Protein AF-A0A1C5TW17-F1 (afdb_monomer)

Structure (mmCIF, N/CA/C/O backbone):
data_AF-A0A1C5TW17-F1
#
_entry.id   AF-A0A1C5TW17-F1
#
loop_
_atom_site.group_PDB
_atom_site.id
_atom_site.type_symbol
_atom_site.label_atom_id
_atom_site.label_alt_id
_atom_site.label_comp_id
_atom_site.label_asym_id
_atom_site.label_entity_id
_atom_site.label_seq_id
_atom_site.pdbx_PDB_ins_code
_atom_site.Cartn_x
_atom_site.Cartn_y
_atom_site.Cartn_z
_atom_site.occupancy
_atom_site.B_iso_or_equiv
_atom_site.auth_seq_id
_atom_site.auth_comp_id
_atom_site.auth_asym_id
_atom_site.auth_atom_id
_atom_site.pdbx_PDB_model_num
ATOM 1 N N . MET A 1 1 ? 15.992 0.774 12.835 1.00 47.91 1 MET A N 1
ATOM 2 C CA . MET A 1 1 ? 15.547 -0.630 12.992 1.00 47.91 1 MET A CA 1
ATOM 3 C C . MET A 1 1 ? 14.245 -0.961 12.246 1.00 47.91 1 MET A C 1
ATOM 5 O O . MET A 1 1 ? 14.044 -2.125 11.944 1.00 47.91 1 MET A O 1
ATOM 9 N N . GLN A 1 2 ? 13.409 0.010 11.854 1.00 51.03 2 GLN A N 1
ATOM 10 C CA . GLN A 1 2 ? 12.080 -0.253 11.266 1.00 51.03 2 GLN A CA 1
ATOM 11 C C . GLN A 1 2 ? 12.049 -0.813 9.831 1.00 51.03 2 GLN A C 1
ATOM 13 O O . GLN A 1 2 ? 11.068 -1.429 9.474 1.00 51.03 2 GLN A O 1
ATOM 18 N N . ASN A 1 3 ? 13.085 -0.678 8.995 1.00 54.47 3 ASN A N 1
ATOM 19 C CA . ASN A 1 3 ? 13.052 -1.242 7.626 1.00 54.47 3 ASN A CA 1
ATOM 20 C C . ASN A 1 3 ? 13.546 -2.702 7.532 1.00 54.47 3 ASN A C 1
ATOM 22 O O . ASN A 1 3 ? 13.562 -3.272 6.443 1.00 54.47 3 ASN A O 1
ATOM 26 N N . LEU A 1 4 ? 13.983 -3.298 8.648 1.00 60.38 4 LEU A N 1
ATOM 27 C CA . LEU A 1 4 ? 14.600 -4.630 8.660 1.00 60.38 4 LEU A CA 1
ATOM 28 C C . LEU A 1 4 ? 13.583 -5.772 8.547 1.00 60.38 4 LEU A C 1
ATOM 30 O O . LEU A 1 4 ? 13.927 -6.797 7.971 1.00 60.38 4 LEU A O 1
ATOM 34 N N . TYR A 1 5 ? 12.345 -5.603 9.027 1.00 70.56 5 TYR A N 1
ATOM 35 C CA . TYR A 1 5 ? 11.352 -6.691 9.027 1.00 70.56 5 TYR A CA 1
ATOM 36 C C . TYR A 1 5 ? 10.888 -7.089 7.612 1.00 70.56 5 TYR A C 1
ATOM 38 O O . TYR A 1 5 ? 10.566 -8.246 7.384 1.00 70.56 5 TYR A O 1
ATOM 46 N N . LEU A 1 6 ? 10.942 -6.170 6.636 1.00 74.12 6 LEU A N 1
ATOM 47 C CA . LEU A 1 6 ? 10.687 -6.470 5.213 1.00 74.12 6 LEU A CA 1
ATOM 48 C C . LEU A 1 6 ? 11.964 -6.637 4.391 1.00 74.12 6 LEU A C 1
ATOM 50 O O . LEU A 1 6 ? 11.904 -6.661 3.156 1.00 74.12 6 LEU A O 1
ATOM 54 N N . CYS A 1 7 ? 13.129 -6.672 5.036 1.00 71.81 7 CYS A N 1
ATOM 55 C CA . CYS A 1 7 ? 14.389 -6.881 4.342 1.00 71.81 7 CYS A CA 1
ATOM 56 C C . CYS A 1 7 ? 14.384 -8.296 3.744 1.00 71.81 7 CYS A C 1
ATOM 58 O O . CYS A 1 7 ? 14.383 -9.280 4.473 1.00 71.81 7 CYS A O 1
ATOM 60 N N . GLY A 1 8 ? 14.329 -8.394 2.413 1.00 77.50 8 GLY A N 1
ATOM 61 C CA . GLY A 1 8 ? 14.274 -9.668 1.683 1.00 77.50 8 GLY A CA 1
ATOM 62 C C . GLY A 1 8 ? 12.910 -10.013 1.077 1.00 77.50 8 GLY A C 1
ATOM 63 O O . GLY A 1 8 ? 12.853 -10.847 0.175 1.00 77.50 8 GLY A O 1
ATOM 64 N N . MET A 1 9 ? 11.828 -9.337 1.478 1.00 86.69 9 MET A N 1
ATOM 65 C CA . MET A 1 9 ? 10.504 -9.543 0.882 1.00 86.69 9 MET A CA 1
ATOM 66 C C . MET A 1 9 ? 10.345 -8.723 -0.402 1.00 86.69 9 MET A C 1
ATOM 68 O O . MET A 1 9 ? 10.564 -7.504 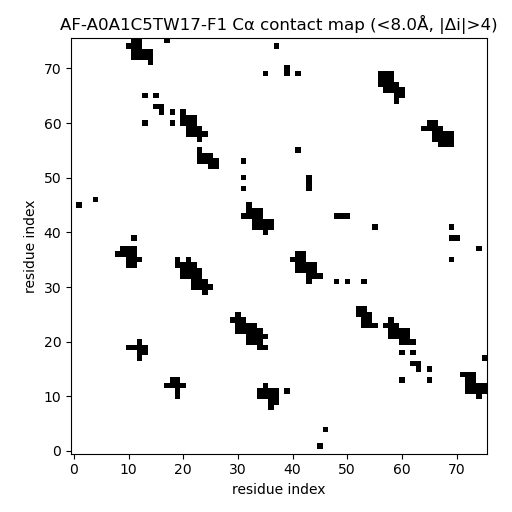-0.417 1.00 86.69 9 MET A O 1
ATOM 72 N N . LYS A 1 10 ? 9.959 -9.391 -1.495 1.00 93.00 10 LYS A N 1
ATOM 73 C CA . LYS A 1 10 ? 9.700 -8.733 -2.779 1.00 93.00 10 LYS A CA 1
ATOM 74 C C . LYS A 1 10 ? 8.326 -8.070 -2.761 1.00 93.00 10 LYS A C 1
ATOM 76 O O . LYS A 1 10 ? 7.337 -8.699 -2.399 1.00 93.00 10 LYS A O 1
ATOM 81 N N . LYS A 1 11 ? 8.290 -6.800 -3.161 1.00 95.12 11 LYS A N 1
ATOM 82 C CA . LYS A 1 11 ? 7.099 -5.945 -3.139 1.00 95.12 11 LYS A CA 1
ATOM 83 C C . LYS A 1 11 ? 6.607 -5.696 -4.557 1.00 95.12 11 LYS A C 1
ATOM 85 O O . LYS A 1 11 ? 7.420 -5.458 -5.453 1.00 95.12 11 LYS A O 1
ATOM 90 N N . LEU A 1 12 ? 5.294 -5.689 -4.735 1.00 97.62 12 LEU A N 1
ATOM 91 C CA . LEU A 1 12 ? 4.664 -5.175 -5.940 1.00 97.62 12 LEU A CA 1
ATOM 92 C C . LEU A 1 12 ? 4.724 -3.641 -5.957 1.00 97.62 12 LEU A C 1
ATOM 94 O O . LEU A 1 12 ? 4.843 -2.972 -4.930 1.00 97.62 12 LEU A O 1
ATOM 98 N N . LEU A 1 13 ? 4.673 -3.086 -7.160 1.00 98.12 13 LEU A N 1
ATOM 99 C CA . LEU A 1 13 ? 4.876 -1.680 -7.460 1.00 98.12 13 LEU A CA 1
ATOM 100 C C . LEU A 1 13 ? 3.624 -1.078 -8.080 1.00 98.12 13 LEU A C 1
ATOM 102 O O . LEU A 1 13 ? 2.871 -1.741 -8.796 1.00 98.12 13 LEU A O 1
ATOM 106 N N . CYS A 1 14 ? 3.458 0.225 -7.880 1.00 98.25 14 CYS A N 1
ATOM 107 C CA . CYS A 1 14 ? 2.470 1.011 -8.599 1.00 98.25 14 CYS A CA 1
ATOM 108 C C . CYS A 1 14 ? 2.646 0.825 -10.116 1.00 98.25 14 CYS A C 1
ATOM 110 O O . CYS A 1 14 ? 3.759 1.018 -10.617 1.00 98.25 14 CYS A O 1
ATOM 112 N N . PRO A 1 15 ? 1.578 0.523 -10.879 1.00 98.00 15 PRO A N 1
ATOM 113 C CA . PRO A 1 15 ? 1.683 0.350 -12.324 1.00 98.00 15 PRO A CA 1
ATOM 114 C C . PRO A 1 15 ? 2.142 1.627 -13.041 1.00 98.00 15 PRO A C 1
ATOM 116 O O . PRO A 1 15 ? 2.791 1.514 -14.081 1.00 98.00 15 PRO A O 1
ATOM 119 N N . GLN A 1 16 ? 1.868 2.808 -12.469 1.00 97.81 16 GLN A N 1
ATOM 120 C CA . GLN A 1 16 ? 2.184 4.111 -13.058 1.00 97.81 16 GLN A CA 1
ATOM 121 C C . GLN A 1 16 ? 3.593 4.607 -12.705 1.00 97.81 16 GLN A C 1
ATOM 123 O O . GLN A 1 16 ? 4.425 4.766 -13.591 1.00 97.81 16 GLN A O 1
ATOM 128 N N . CYS A 1 17 ? 3.881 4.842 -11.421 1.00 97.81 17 CYS A N 1
ATOM 129 C CA . CYS A 1 17 ? 5.127 5.494 -10.992 1.00 97.81 17 CYS A CA 1
ATOM 130 C C . CYS A 1 17 ? 6.181 4.539 -10.408 1.00 97.81 17 CYS A C 1
ATOM 132 O O . CYS A 1 17 ? 7.243 4.987 -9.988 1.00 97.81 17 CYS A O 1
ATOM 134 N N . LYS A 1 18 ? 5.901 3.228 -10.377 1.00 97.38 18 LYS A N 1
ATOM 135 C CA . LYS A 1 18 ? 6.836 2.159 -9.979 1.00 97.38 18 LYS A CA 1
ATOM 136 C C . LYS A 1 18 ? 7.391 2.244 -8.546 1.00 97.38 18 LYS A C 1
ATOM 138 O O . LYS A 1 18 ? 8.389 1.596 -8.241 1.00 97.38 18 LYS A O 1
ATOM 143 N N . ILE A 1 19 ? 6.741 2.976 -7.638 1.00 96.81 19 ILE A N 1
ATOM 144 C CA . ILE A 1 19 ? 7.056 2.909 -6.201 1.00 96.81 19 ILE A CA 1
ATOM 145 C C . ILE A 1 19 ? 6.301 1.755 -5.531 1.00 96.81 19 ILE A C 1
ATOM 147 O O . ILE A 1 19 ? 5.207 1.400 -5.965 1.00 96.81 19 ILE A O 1
ATOM 151 N N . ALA A 1 20 ? 6.855 1.209 -4.448 1.00 96.06 20 ALA A N 1
ATOM 152 C CA . ALA A 1 20 ? 6.205 0.161 -3.654 1.00 96.06 20 ALA A CA 1
ATOM 153 C C . ALA A 1 20 ? 5.301 0.707 -2.534 1.00 96.06 20 ALA A C 1
ATOM 155 O O . ALA A 1 20 ? 4.466 -0.025 -2.015 1.00 96.06 20 ALA A O 1
ATOM 156 N N . ALA A 1 21 ? 5.498 1.962 -2.115 1.00 95.56 21 ALA A N 1
ATOM 157 C CA . ALA A 1 21 ? 4.778 2.537 -0.984 1.00 95.56 21 ALA A CA 1
ATOM 158 C C . ALA A 1 21 ? 3.313 2.821 -1.350 1.00 95.56 21 ALA A C 1
ATOM 160 O O . ALA A 1 21 ? 3.034 3.649 -2.224 1.00 95.56 21 ALA A O 1
ATOM 161 N N . MET A 1 22 ? 2.405 2.145 -0.651 1.00 98.19 22 MET A N 1
ATOM 162 C CA . MET A 1 22 ? 0.959 2.270 -0.796 1.00 98.19 22 MET A CA 1
ATOM 163 C C . MET A 1 22 ? 0.338 2.705 0.532 1.00 98.19 22 MET A C 1
ATOM 165 O O . MET A 1 22 ? 1.005 2.724 1.569 1.00 98.19 22 MET A O 1
ATOM 169 N N . TYR A 1 23 ? -0.944 3.040 0.506 1.00 98.38 23 TYR A N 1
ATOM 170 C CA . TYR A 1 23 ? -1.759 3.164 1.703 1.00 98.38 23 TYR A CA 1
ATOM 171 C C . TYR A 1 23 ? -3.166 2.615 1.472 1.00 98.38 23 TYR A C 1
ATOM 173 O O . TYR A 1 23 ? -3.632 2.559 0.336 1.00 98.38 23 TYR A O 1
ATOM 181 N N . VAL A 1 24 ? -3.821 2.210 2.552 1.00 98.25 24 VAL A N 1
ATOM 182 C CA . VAL A 1 24 ? -5.241 1.827 2.600 1.00 98.25 24 VAL A CA 1
ATOM 183 C C . VAL A 1 24 ? -6.010 2.856 3.419 1.00 98.25 24 VAL A C 1
ATOM 185 O O . VAL A 1 24 ? -5.397 3.650 4.143 1.00 98.25 24 VAL A O 1
ATOM 188 N N . LYS A 1 25 ? -7.336 2.859 3.290 1.00 98.00 25 LYS A N 1
ATOM 189 C CA . LYS A 1 25 ? -8.215 3.778 4.015 1.00 98.00 25 LYS A CA 1
ATOM 190 C C . LYS A 1 25 ? -9.244 3.034 4.854 1.00 98.00 25 LYS A C 1
ATOM 192 O O . LYS A 1 25 ? -9.627 1.919 4.511 1.00 98.00 25 LYS A O 1
ATOM 197 N N . ASN A 1 26 ? -9.670 3.653 5.946 1.00 97.25 26 ASN A N 1
ATOM 198 C CA . ASN A 1 26 ? -10.855 3.236 6.692 1.00 97.25 26 ASN A CA 1
ATOM 199 C C . ASN A 1 26 ? -12.052 4.143 6.334 1.00 97.25 26 ASN A C 1
ATOM 201 O O . ASN A 1 26 ? -11.935 5.069 5.527 1.00 97.25 26 ASN A O 1
ATOM 205 N N . GLU A 1 27 ? -13.205 3.906 6.960 1.00 96.38 27 GLU A N 1
ATOM 206 C CA . GLU A 1 27 ? -14.420 4.715 6.760 1.00 96.38 27 GLU A CA 1
ATOM 207 C C . GLU A 1 27 ? -14.278 6.181 7.216 1.00 96.38 27 GLU A C 1
ATOM 209 O O . GLU A 1 27 ? -15.071 7.032 6.816 1.00 96.38 27 GLU A O 1
ATOM 214 N N . GLN A 1 28 ? -13.266 6.492 8.032 1.00 96.62 28 GLN A N 1
ATOM 215 C CA . GLN A 1 28 ? -12.975 7.835 8.549 1.00 96.62 28 GLN A CA 1
ATOM 216 C C . GLN A 1 28 ? -11.961 8.603 7.674 1.00 96.62 28 GLN A C 1
ATOM 218 O O . GLN A 1 28 ? -11.563 9.708 8.030 1.00 96.62 28 GLN A O 1
ATOM 223 N N . ASP A 1 29 ? -11.568 8.049 6.518 1.00 94.69 29 ASP A N 1
ATOM 224 C CA . ASP A 1 29 ? -10.511 8.559 5.623 1.00 94.69 29 ASP A CA 1
ATOM 225 C C . ASP A 1 29 ? -9.097 8.578 6.245 1.00 94.69 29 ASP A C 1
ATOM 227 O O . ASP A 1 29 ? -8.172 9.170 5.673 1.00 94.69 29 ASP A O 1
ATOM 231 N N . ASP A 1 30 ? -8.887 7.880 7.370 1.00 97.31 30 ASP A N 1
ATOM 232 C CA . ASP A 1 30 ? -7.543 7.661 7.906 1.00 97.31 30 ASP A CA 1
ATOM 233 C C . ASP A 1 30 ? -6.722 6.845 6.915 1.00 97.31 30 ASP A C 1
ATOM 235 O O . ASP A 1 30 ? -7.244 6.020 6.165 1.00 97.31 30 ASP A O 1
ATOM 239 N N . ARG A 1 31 ? -5.405 7.056 6.918 1.00 97.75 31 ARG A N 1
ATOM 240 C CA . ARG A 1 31 ? -4.492 6.415 5.970 1.00 97.75 31 ARG A CA 1
ATOM 241 C C . ARG A 1 31 ? -3.469 5.581 6.706 1.00 97.75 31 ARG A C 1
ATOM 243 O O . ARG A 1 31 ? -2.658 6.123 7.454 1.00 97.75 31 ARG A O 1
ATOM 250 N N . LEU A 1 32 ? -3.441 4.292 6.401 1.00 98.06 32 LEU A N 1
ATOM 251 C CA . LEU A 1 32 ? -2.415 3.385 6.894 1.0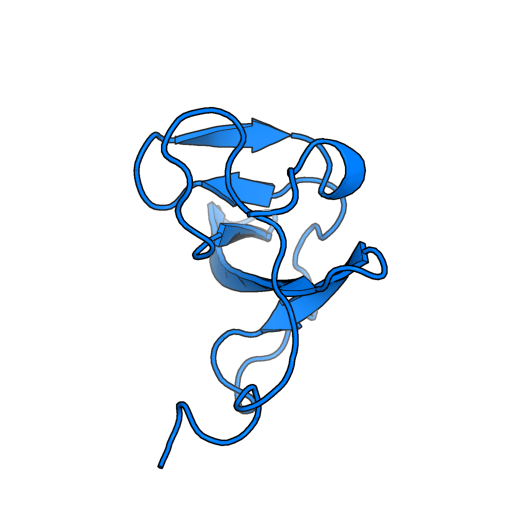0 98.06 32 LEU A CA 1
ATOM 252 C C . LEU A 1 32 ? -1.438 3.048 5.774 1.00 98.06 32 LEU A C 1
ATOM 254 O O . LEU A 1 32 ? -1.845 2.586 4.710 1.00 98.06 32 LEU A O 1
ATOM 258 N N . LEU A 1 33 ? -0.144 3.277 6.009 1.00 97.75 33 LEU A N 1
ATOM 259 C CA . LEU A 1 33 ? 0.898 2.935 5.045 1.00 97.75 33 LEU A CA 1
ATOM 260 C C . LEU A 1 33 ? 1.088 1.420 4.991 1.00 97.75 33 LEU A C 1
ATOM 262 O O . LEU A 1 33 ? 1.313 0.780 6.015 1.00 97.75 33 LEU A O 1
ATOM 266 N N . VAL A 1 34 ? 1.083 0.865 3.784 1.00 97.38 34 VAL A N 1
ATOM 267 C CA . VAL A 1 34 ? 1.230 -0.573 3.547 1.00 97.38 34 VAL A CA 1
ATOM 268 C C . VAL A 1 34 ? 2.208 -0.856 2.412 1.00 97.38 34 VAL A C 1
ATOM 270 O O . VAL A 1 34 ? 2.531 0.006 1.584 1.00 97.38 34 VAL A O 1
ATOM 273 N N . TYR A 1 35 ? 2.658 -2.101 2.354 1.00 96.94 35 TYR A N 1
ATOM 274 C CA . TYR A 1 35 ? 3.237 -2.700 1.162 1.00 96.94 35 TYR A CA 1
ATOM 275 C C . TYR A 1 35 ? 2.369 -3.864 0.702 1.00 96.94 35 TYR A C 1
ATOM 277 O O . TYR A 1 35 ? 1.683 -4.490 1.504 1.00 96.94 35 TYR A O 1
ATOM 285 N N . VAL A 1 36 ? 2.446 -4.171 -0.590 1.00 97.19 36 VAL A N 1
ATOM 286 C CA . VAL A 1 36 ? 1.884 -5.404 -1.142 1.00 97.19 36 VAL A CA 1
ATOM 287 C C . VAL A 1 36 ? 3.039 -6.301 -1.552 1.00 97.19 36 VAL A C 1
ATOM 289 O O . VAL A 1 36 ? 3.916 -5.871 -2.306 1.00 97.19 36 VAL A O 1
ATOM 292 N N . LEU A 1 37 ? 3.074 -7.517 -1.027 1.00 95.56 37 LEU A N 1
ATOM 293 C CA . LEU A 1 37 ? 4.091 -8.511 -1.340 1.00 95.56 37 LEU A CA 1
ATOM 294 C C . LEU A 1 37 ? 3.780 -9.210 -2.674 1.00 95.56 37 LEU A C 1
ATOM 296 O O . LEU A 1 37 ? 2.679 -9.105 -3.212 1.00 95.56 37 LEU A O 1
ATOM 300 N N . GLU A 1 38 ? 4.768 -9.882 -3.270 1.00 94.19 38 GLU A N 1
ATOM 301 C CA . GLU A 1 38 ? 4.608 -10.545 -4.579 1.00 94.19 38 GLU A CA 1
ATOM 302 C C . GLU A 1 38 ? 3.564 -11.676 -4.612 1.00 94.19 38 GLU A C 1
ATOM 304 O O . GLU A 1 38 ? 3.102 -12.028 -5.698 1.00 94.19 38 GLU A O 1
ATOM 309 N N . ASP A 1 39 ? 3.206 -12.237 -3.460 1.00 91.31 39 ASP A N 1
ATOM 310 C CA . ASP A 1 39 ? 2.119 -13.209 -3.285 1.00 91.31 39 ASP A CA 1
ATOM 311 C C . ASP A 1 39 ? 0.732 -12.548 -3.150 1.00 91.31 39 ASP A C 1
ATOM 313 O O . ASP A 1 39 ? -0.288 -13.238 -3.164 1.00 91.31 39 ASP A O 1
ATOM 317 N N . GLY A 1 40 ? 0.685 -11.215 -3.095 1.00 91.44 40 GLY A N 1
ATOM 318 C CA . GLY A 1 40 ? -0.530 -10.424 -2.943 1.00 91.44 40 GLY A CA 1
ATOM 319 C C . GLY A 1 40 ? -0.893 -10.097 -1.495 1.00 91.44 40 GLY A C 1
ATOM 320 O O . GLY A 1 40 ? -1.926 -9.459 -1.290 1.00 91.44 40 GLY A O 1
ATOM 321 N N . GLU A 1 41 ? -0.080 -10.490 -0.510 1.00 94.75 41 GLU A N 1
ATOM 322 C CA . GLU A 1 41 ? -0.300 -10.129 0.891 1.00 94.75 41 GLU A CA 1
ATOM 323 C C . GLU A 1 41 ? -0.128 -8.617 1.098 1.00 94.75 41 GLU A C 1
ATOM 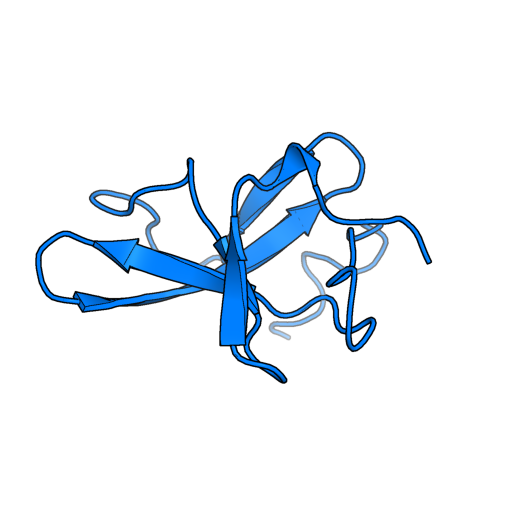325 O O . GLU A 1 41 ? 0.858 -8.018 0.659 1.00 94.75 41 GLU A O 1
ATOM 330 N N . VAL A 1 42 ? -1.094 -7.993 1.776 1.00 96.31 42 VAL A N 1
ATOM 331 C CA . VAL A 1 42 ? -1.009 -6.596 2.214 1.00 96.31 42 VAL A CA 1
ATOM 332 C C . VAL A 1 42 ? -0.469 -6.585 3.637 1.00 96.31 42 VAL A C 1
ATOM 334 O O . VAL A 1 42 ? -1.072 -7.174 4.529 1.00 96.31 42 VAL A O 1
ATOM 337 N N . VAL A 1 43 ? 0.661 -5.912 3.846 1.00 95.75 43 VAL A N 1
ATOM 338 C CA . VAL A 1 43 ? 1.338 -5.832 5.147 1.00 95.75 43 VAL A CA 1
ATOM 339 C C . VAL A 1 43 ? 1.529 -4.373 5.562 1.00 95.75 43 VAL A C 1
ATOM 341 O O . VAL A 1 43 ? 1.825 -3.532 4.700 1.00 95.75 43 VAL A O 1
ATOM 344 N N . PRO A 1 44 ? 1.401 -4.036 6.857 1.00 96.06 44 PRO A N 1
ATOM 345 C CA . PRO A 1 44 ? 1.623 -2.675 7.318 1.00 96.06 44 PRO A CA 1
ATOM 346 C C . PRO A 1 44 ? 3.092 -2.290 7.127 1.00 96.06 44 PRO A C 1
ATOM 348 O O . PRO A 1 44 ? 3.995 -3.122 7.229 1.00 96.06 44 PRO A O 1
ATOM 351 N N . LYS A 1 45 ? 3.347 -1.010 6.832 1.00 92.94 45 LYS A N 1
ATOM 352 C CA . LYS A 1 45 ? 4.710 -0.474 6.698 1.00 92.94 45 LYS A CA 1
ATOM 353 C C . LYS A 1 45 ? 5.436 -0.389 8.045 1.00 92.94 45 LYS A C 1
ATOM 355 O O . LYS A 1 45 ? 6.674 -0.375 8.049 1.00 92.94 45 LYS A O 1
ATOM 360 N N . TYR A 1 46 ? 4.719 -0.361 9.156 1.00 91.44 46 TYR A N 1
ATOM 361 C CA . TYR A 1 46 ? 5.304 -0.448 10.484 1.00 91.44 46 TYR A CA 1
ATOM 362 C C . TYR A 1 46 ? 4.631 -1.604 11.237 1.00 91.44 46 TYR A C 1
ATOM 364 O O . TYR A 1 46 ? 3.406 -1.671 11.248 1.00 91.44 46 TYR A O 1
ATOM 372 N N . PRO A 1 47 ? 5.394 -2.561 11.797 1.00 89.56 47 PRO A N 1
ATOM 373 C CA . PRO A 1 47 ? 4.832 -3.763 12.422 1.00 89.56 47 PRO A CA 1
ATOM 374 C C . PRO A 1 47 ? 3.980 -3.468 13.664 1.00 89.56 47 PRO A C 1
ATOM 376 O O . PRO A 1 47 ? 3.203 -4.319 14.082 1.00 89.56 47 PRO A O 1
ATOM 379 N N . GLU A 1 48 ? 4.140 -2.289 14.262 1.00 91.81 48 GLU A N 1
ATOM 380 C CA . GLU A 1 48 ? 3.318 -1.787 15.360 1.00 91.81 48 GLU A CA 1
ATOM 381 C C . GLU A 1 48 ? 1.923 -1.299 14.930 1.00 91.81 48 GLU A C 1
ATOM 383 O O . GLU A 1 48 ? 1.051 -1.158 15.787 1.00 91.81 48 GLU A O 1
ATOM 388 N N . ASP A 1 49 ? 1.695 -1.054 13.635 1.00 94.12 49 ASP A N 1
ATOM 389 C CA . ASP A 1 49 ? 0.410 -0.560 13.144 1.00 94.12 49 ASP A CA 1
ATOM 390 C C . ASP A 1 49 ? -0.613 -1.697 13.000 1.00 94.12 49 ASP A C 1
ATOM 392 O O . ASP A 1 49 ? -0.332 -2.755 12.429 1.00 94.12 49 ASP A O 1
ATOM 396 N N . SER A 1 50 ? -1.844 -1.444 13.451 1.00 94.75 50 SER A N 1
ATOM 397 C CA . SER A 1 50 ? -2.977 -2.346 13.226 1.00 94.75 50 SER A CA 1
ATOM 398 C C . SER A 1 50 ? -3.657 -2.053 11.889 1.00 94.75 50 SER A C 1
ATOM 400 O O . SER A 1 50 ? -3.932 -0.901 11.563 1.00 94.75 50 SER A O 1
ATOM 402 N N . MET A 1 51 ? -3.982 -3.111 11.143 1.00 95.06 51 MET A N 1
ATOM 403 C CA . MET A 1 51 ? -4.817 -3.044 9.934 1.00 95.06 51 MET A CA 1
ATOM 404 C C . MET A 1 51 ? -6.317 -3.209 10.233 1.00 95.06 51 MET A C 1
ATOM 406 O O . MET A 1 51 ? -7.130 -3.242 9.311 1.00 95.06 51 MET A O 1
ATOM 410 N N . GLU A 1 52 ? -6.701 -3.344 11.505 1.00 96.62 52 GLU A N 1
ATOM 411 C CA . GLU A 1 52 ? -8.101 -3.490 11.900 1.00 96.62 52 GLU A CA 1
ATOM 412 C C . GLU A 1 52 ? -8.920 -2.257 11.488 1.00 96.62 52 GLU A C 1
ATOM 414 O O . GLU A 1 52 ? -8.529 -1.118 11.736 1.00 96.62 52 GLU A O 1
ATOM 419 N N . GLY A 1 53 ? -10.058 -2.491 10.832 1.00 96.88 53 GLY A N 1
ATOM 420 C CA . GLY A 1 53 ? -10.950 -1.430 10.358 1.00 96.88 53 GLY A CA 1
ATOM 421 C C . GLY A 1 53 ? -10.546 -0.762 9.037 1.00 96.88 53 GLY A C 1
ATOM 422 O O . GLY A 1 53 ? -11.278 0.108 8.572 1.00 96.88 53 GLY A O 1
ATOM 423 N N . PHE A 1 54 ? -9.434 -1.158 8.407 1.00 98.12 54 PHE A N 1
ATOM 424 C CA . PHE A 1 54 ? -9.047 -0.670 7.078 1.00 98.12 54 PHE A CA 1
ATOM 425 C C . PHE A 1 54 ? -9.580 -1.566 5.953 1.00 98.12 54 PHE A C 1
ATOM 427 O O . PHE A 1 54 ? -9.599 -2.792 6.069 1.00 98.12 54 PHE A O 1
ATOM 434 N N . ASP A 1 55 ? -9.954 -0.957 4.826 1.00 97.06 55 ASP A N 1
ATOM 435 C CA . ASP A 1 55 ? -10.277 -1.686 3.601 1.00 97.06 55 ASP A CA 1
ATOM 436 C C . ASP A 1 55 ? -8.989 -2.113 2.884 1.00 97.06 55 ASP A C 1
ATOM 438 O O . ASP A 1 55 ? -8.252 -1.295 2.336 1.00 97.06 55 ASP A O 1
ATOM 442 N N . LEU A 1 56 ? -8.720 -3.419 2.878 1.00 96.94 56 LEU A N 1
ATOM 443 C CA . LEU A 1 56 ? -7.548 -4.008 2.223 1.00 96.94 56 LEU A CA 1
ATOM 444 C C . LEU A 1 56 ? -7.815 -4.417 0.764 1.00 96.94 56 LEU A C 1
ATOM 446 O O . LEU A 1 56 ? -6.922 -4.935 0.087 1.00 96.94 56 LEU A O 1
ATOM 450 N N . THR A 1 57 ? -9.040 -4.225 0.266 1.00 96.75 57 THR A N 1
ATOM 451 C CA . THR A 1 57 ? -9.424 -4.589 -1.105 1.00 96.75 57 THR A CA 1
ATOM 452 C C . THR A 1 57 ? -9.006 -3.540 -2.133 1.00 96.75 57 THR A C 1
ATOM 454 O O . THR A 1 57 ? -8.823 -3.880 -3.309 1.00 96.75 57 THR A O 1
ATOM 457 N N . GLU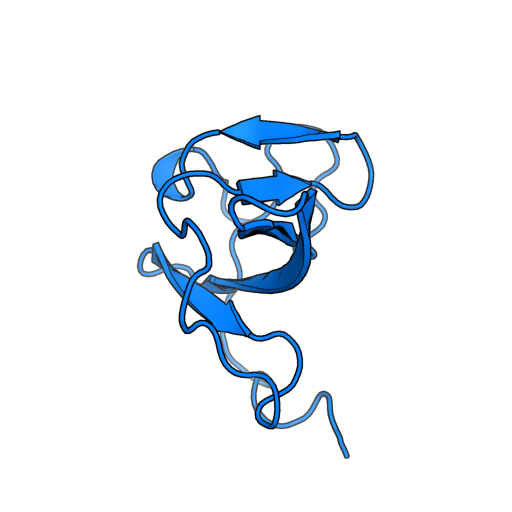 A 1 58 ? -8.774 -2.303 -1.689 1.00 97.38 58 GLU A N 1
ATOM 458 C CA . GLU A 1 58 ? -8.296 -1.182 -2.488 1.00 97.38 58 GLU A CA 1
ATOM 459 C C . GLU A 1 58 ? -7.058 -0.540 -1.853 1.00 97.38 58 GLU A C 1
ATOM 461 O O . GLU A 1 58 ? -7.025 -0.219 -0.671 1.00 97.38 58 GLU A O 1
ATOM 466 N N . VAL A 1 59 ? -6.021 -0.328 -2.664 1.00 98.25 59 VAL A N 1
ATOM 467 C CA . VAL A 1 59 ? -4.802 0.373 -2.253 1.00 98.25 59 VAL A CA 1
ATOM 468 C C . VAL A 1 59 ? -4.617 1.635 -3.072 1.00 98.25 59 VAL A C 1
ATOM 470 O O . VAL A 1 59 ? -4.954 1.688 -4.255 1.00 98.25 59 VAL A O 1
ATOM 473 N N . PHE A 1 60 ? -4.008 2.634 -2.448 1.00 98.50 60 PHE A N 1
ATOM 474 C CA . PHE A 1 60 ? -3.714 3.930 -3.031 1.00 98.50 60 PHE A CA 1
ATOM 475 C C . PHE A 1 60 ? -2.202 4.134 -3.102 1.00 98.50 60 PHE A C 1
ATOM 477 O O . PHE A 1 60 ? -1.467 3.931 -2.136 1.00 98.50 60 PHE A O 1
ATOM 484 N N . CYS A 1 61 ? -1.719 4.573 -4.255 1.00 98.31 61 CYS A N 1
ATOM 485 C CA . CYS A 1 61 ? -0.323 4.897 -4.474 1.00 98.31 61 CYS A CA 1
ATOM 486 C C . CYS A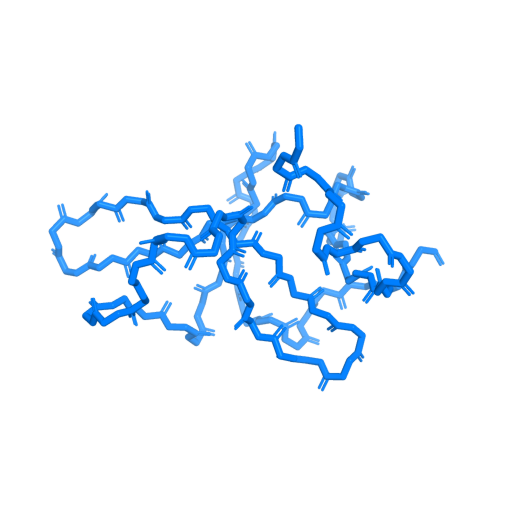 1 61 ? 0.046 6.190 -3.749 1.00 98.31 61 CYS A C 1
ATOM 488 O O . CYS A 1 61 ? -0.531 7.247 -4.014 1.00 98.31 61 CYS A O 1
ATOM 490 N N . LEU A 1 62 ? 1.084 6.130 -2.911 1.00 97.69 62 LEU A N 1
ATOM 491 C CA . LEU A 1 62 ? 1.585 7.297 -2.185 1.00 97.69 62 LEU A CA 1
ATOM 492 C C . LEU A 1 62 ? 2.171 8.378 -3.115 1.00 97.69 62 LEU A C 1
ATOM 494 O O . LEU A 1 62 ? 2.177 9.551 -2.763 1.00 97.69 62 LEU A O 1
ATOM 498 N N . GLY A 1 63 ? 2.684 7.994 -4.288 1.00 97.38 63 GLY A N 1
ATOM 499 C CA . GLY A 1 63 ? 3.424 8.897 -5.175 1.00 97.38 63 GLY A CA 1
ATOM 500 C C . GLY A 1 63 ? 2.596 9.559 -6.273 1.00 97.38 63 GLY 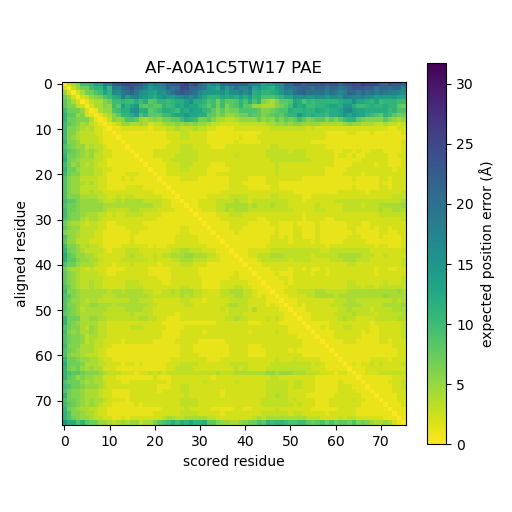A C 1
ATOM 501 O O . GLY A 1 63 ? 2.877 10.695 -6.632 1.00 97.38 63 GLY A O 1
ATOM 502 N N . CYS A 1 64 ? 1.611 8.855 -6.841 1.00 97.69 64 CYS A N 1
ATOM 503 C CA . CYS A 1 64 ? 0.841 9.347 -7.996 1.00 97.69 64 CYS A CA 1
ATOM 504 C C . CYS A 1 64 ? -0.678 9.253 -7.825 1.00 97.69 64 CYS A C 1
ATOM 506 O O . CYS A 1 64 ? -1.408 9.481 -8.786 1.00 97.69 64 CYS A O 1
ATOM 508 N N . SER A 1 65 ? -1.157 8.878 -6.635 1.00 94.88 65 SER A N 1
ATOM 509 C CA . SER A 1 65 ? -2.587 8.788 -6.308 1.00 94.88 65 SER A CA 1
ATOM 510 C C . SER A 1 65 ? -3.394 7.768 -7.124 1.00 94.88 65 SER A C 1
ATOM 512 O O . SER A 1 65 ? -4.612 7.715 -6.989 1.00 94.88 65 SER A O 1
ATOM 514 N N . TRP A 1 66 ? -2.745 6.931 -7.944 1.00 98.19 66 TRP A N 1
ATOM 515 C CA . TRP A 1 66 ? -3.390 5.761 -8.548 1.00 98.19 66 TRP A CA 1
ATOM 516 C C . TRP A 1 66 ? -4.012 4.889 -7.461 1.00 98.19 66 TRP A C 1
ATOM 518 O O . TRP A 1 66 ? -3.380 4.682 -6.429 1.00 98.19 66 TRP A O 1
ATOM 528 N N . HIS A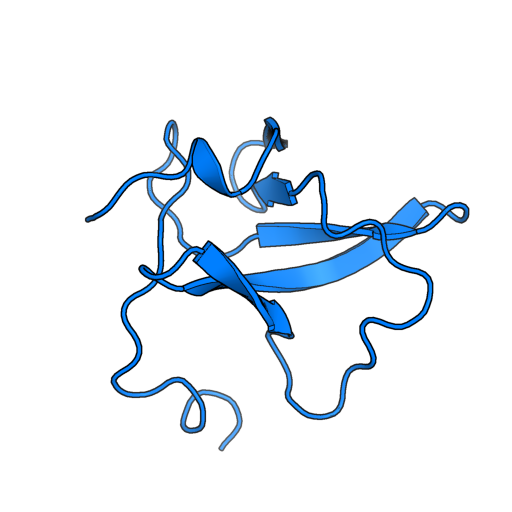 1 67 ? -5.193 4.333 -7.710 1.00 98.06 67 HIS A N 1
ATOM 529 C CA . HIS A 1 67 ? -5.817 3.387 -6.797 1.00 98.06 67 HIS A CA 1
ATOM 530 C C . HIS A 1 67 ? -6.464 2.213 -7.529 1.00 98.06 67 HIS A C 1
ATOM 532 O O . HIS A 1 67 ? -6.769 2.270 -8.728 1.00 98.06 67 HIS A O 1
ATOM 538 N N . GLY A 1 68 ? -6.624 1.118 -6.797 1.00 97.25 68 GLY A N 1
ATOM 539 C CA . GLY A 1 68 ? -7.317 -0.075 -7.253 1.00 97.25 68 GLY A CA 1
ATOM 540 C C . GLY A 1 68 ? -6.916 -1.309 -6.458 1.00 97.25 68 GLY A C 1
ATOM 541 O O . GLY A 1 68 ? -6.186 -1.236 -5.473 1.00 97.25 68 GLY A O 1
ATOM 542 N N . SER A 1 69 ? -7.378 -2.472 -6.918 1.00 97.38 69 SER A N 1
ATOM 543 C CA . SER A 1 69 ? -7.076 -3.741 -6.254 1.00 97.38 69 SER A CA 1
ATOM 544 C C . SER A 1 69 ? -5.565 -4.025 -6.182 1.00 97.38 69 SER A C 1
ATOM 546 O O . SER A 1 69 ? -4.883 -3.851 -7.201 1.00 97.38 69 SER A O 1
ATOM 548 N N . PRO A 1 70 ? -5.050 -4.570 -5.057 1.00 97.19 70 PRO A N 1
ATOM 549 C CA . PRO A 1 70 ? -3.665 -5.038 -4.925 1.00 97.19 70 PRO A CA 1
ATOM 550 C C . PRO A 1 70 ? -3.195 -5.939 -6.077 1.00 97.19 70 PRO A C 1
ATOM 552 O O . PRO A 1 70 ? -2.047 -5.861 -6.508 1.00 97.19 70 PRO A O 1
ATOM 555 N N . LYS A 1 71 ? -4.109 -6.731 -6.660 1.00 95.75 71 LYS A N 1
ATOM 556 C CA . LYS A 1 71 ? -3.839 -7.628 -7.800 1.00 95.75 71 LYS A CA 1
ATOM 557 C C . LYS A 1 71 ? -3.441 -6.902 -9.093 1.00 95.75 71 LYS A C 1
ATOM 559 O O . LYS A 1 71 ? -2.974 -7.545 -10.026 1.00 95.75 71 LYS A O 1
ATOM 564 N N . ARG A 1 72 ? -3.662 -5.586 -9.184 1.00 97.12 72 ARG A N 1
ATOM 565 C CA . ARG A 1 72 ? -3.311 -4.754 -10.351 1.00 97.12 72 ARG A CA 1
ATOM 566 C C . ARG A 1 72 ? -1.919 -4.125 -10.245 1.00 97.12 72 ARG A C 1
ATOM 568 O O . ARG A 1 72 ? -1.492 -3.452 -11.183 1.00 97.12 72 ARG A O 1
ATOM 575 N N . LEU A 1 73 ? -1.233 -4.302 -9.116 1.00 97.62 73 LEU A N 1
ATOM 576 C CA . LEU A 1 73 ? 0.158 -3.892 -8.961 1.00 97.62 73 LEU A CA 1
ATOM 577 C C . LEU A 1 73 ? 1.084 -4.786 -9.797 1.00 97.62 73 LEU A C 1
ATOM 579 O O . LEU A 1 73 ? 0.714 -5.880 -10.219 1.00 97.62 73 LEU A O 1
ATOM 583 N N . VAL A 1 74 ? 2.298 -4.309 -10.062 1.00 97.50 74 VAL A N 1
ATOM 584 C CA . VAL A 1 74 ? 3.240 -4.963 -10.983 1.00 97.50 74 VAL A CA 1
ATOM 585 C C . VAL A 1 74 ? 4.543 -5.335 -10.293 1.00 97.50 74 VAL A C 1
ATOM 587 O O . VAL A 1 74 ? 4.954 -4.687 -9.338 1.00 97.50 74 VAL A O 1
ATOM 590 N N . LYS A 1 75 ? 5.232 -6.359 -10.791 1.00 95.56 75 LYS A N 1
ATOM 591 C CA . LYS A 1 75 ? 6.603 -6.656 -10.357 1.00 95.56 75 LYS A CA 1
ATOM 592 C C . LYS A 1 75 ? 7.577 -5.594 -10.889 1.00 95.56 75 LYS A C 1
ATOM 594 O O . LYS A 1 75 ? 7.229 -4.836 -11.800 1.00 95.56 75 LYS A O 1
ATOM 599 N N . ARG A 1 76 ? 8.759 -5.516 -10.272 1.00 86.00 76 ARG A N 1
ATOM 600 C CA . ARG A 1 76 ? 9.852 -4.642 -10.721 1.00 86.00 76 ARG A CA 1
ATOM 601 C C . ARG A 1 76 ? 10.358 -5.023 -12.105 1.00 86.00 76 ARG A C 1
ATOM 603 O O . ARG A 1 76 ? 10.371 -6.237 -12.398 1.00 86.00 76 ARG A O 1
#

Radius of gyration: 11.57 Å; Cα contacts (8 Å, |Δi|>4): 139; chains: 1; bounding box: 30×23×28 Å

Mean predicted aligned error: 3.55 Å

Sequence (76 aa):
MQNLYLCGMKKLLCPQCKIAAMYVKNEQDDRLLVYVLEDGEVVPKYPEDSMEGFDLTEVFCLGCSWHGSPKRLVKR

pLDDT: mean 92.65, std 10.88, range [47.91, 98.5]

Solvent-accessible surface area (backbone atoms only — not comparab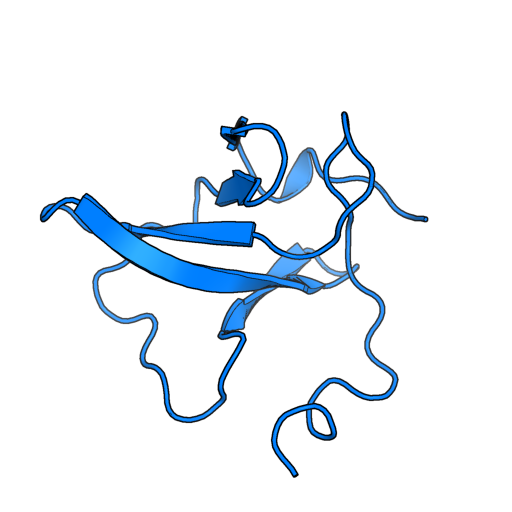le to full-atom values): 4576 Å² total; per-residue (Å²): 124,77,72,57,87,56,62,88,63,59,54,25,16,40,75,84,81,63,47,47,57,28,26,30,39,33,96,84,71,49,77,46,54,25,37,34,33,75,90,61,51,76,41,59,61,44,91,89,56,78,70,80,78,44,46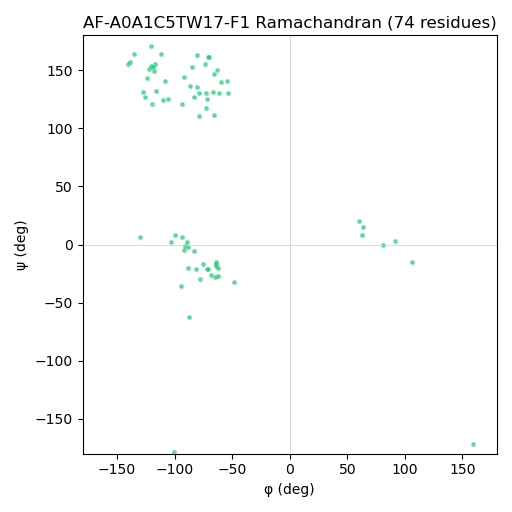,81,67,43,36,31,32,72,86,75,66,51,69,43,45,64,87,66,42,31,75,129

Nearest PDB structures (foldseek):
  2x5c-assembly2_B  TM=4.618E-01  e=9.327E-02  Pyrobaculum spherical virus
  7mmg-assembly1_A  TM=6.048E-01  e=9.006E-01  Hepacivirus hominis
  4i32-assembly2_B  TM=4.434E-01  e=9.006E-01  Hepatitis C virus (isolate Japanese)
  6vr4-assembly2_B  TM=6.252E-01  e=2.258E+00  Cellulophaga phage phi14:2
  7bjp-assembly1_A  TM=5.269E-01  e=9.247E+00  Calicivirus isolate 2117

Foldseek 3Di:
DQQVVCVPFFFFADPPPGHQWKWWAAPVRDTFIWGQTPVRDTGGSGNPDDCPRTDQQKIADPPPRDMGGSVPTHGD

Secondary structure (DSSP, 8-state):
-TTSTTTT--B-B-TTT----EEEEETT--EEEEEEBTTS-EEESSTT---TTEEEEEEEETTT--EE-GGG-B--